Protein AF-A0A954Y5X5-F1 (afdb_monomer_lite)

Radius of gyration: 11.71 Å; chains: 1; bounding box: 29×25×27 Å

Sequence (68 aa):
AEQRITDREQVDQMLEQLDGHDADIVRMYHLEGRSYQEISRVVGMPVGSVGPALTRARAKLRGVHQPG

pLDDT: mean 78.39, std 15.23, range [38.41, 94.25]

Structure (mmCIF, N/CA/C/O backbone):
data_AF-A0A954Y5X5-F1
#
_entry.id   AF-A0A954Y5X5-F1
#
loop_
_atom_site.group_PDB
_atom_site.id
_atom_site.type_symbol
_atom_site.label_atom_id
_ato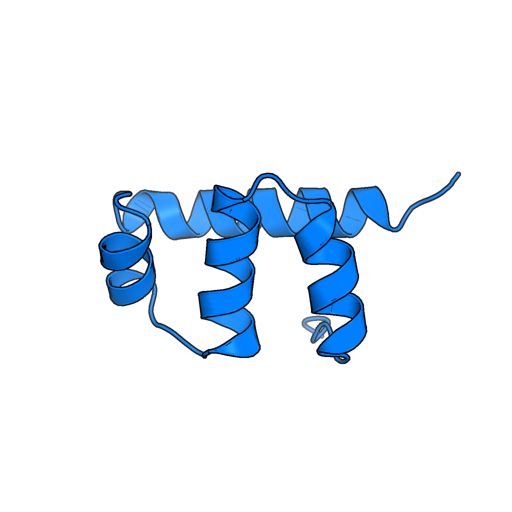m_site.label_alt_id
_atom_site.label_comp_id
_atom_site.label_asym_id
_atom_site.label_entity_id
_atom_site.label_seq_id
_atom_site.pdbx_PDB_ins_code
_atom_site.Cartn_x
_atom_site.Cartn_y
_atom_site.Cartn_z
_atom_site.occupancy
_atom_site.B_iso_or_equiv
_atom_site.auth_seq_id
_atom_site.auth_comp_id
_atom_site.auth_asym_id
_atom_site.auth_atom_id
_atom_site.pdbx_PDB_model_num
ATOM 1 N N . ALA A 1 1 ? 3.576 8.648 14.422 1.00 38.41 1 ALA A N 1
ATOM 2 C CA . ALA A 1 1 ? 2.870 7.420 14.829 1.00 38.41 1 ALA A CA 1
ATOM 3 C C . ALA A 1 1 ? 2.124 6.899 13.611 1.00 38.41 1 ALA A C 1
ATOM 5 O O . ALA A 1 1 ? 1.067 7.418 13.278 1.00 38.41 1 ALA A O 1
ATOM 6 N N . GLU A 1 2 ? 2.736 5.983 12.864 1.00 45.53 2 GLU A N 1
ATOM 7 C CA . GLU A 1 2 ? 2.079 5.328 11.732 1.00 45.53 2 GLU A CA 1
ATOM 8 C C . GLU A 1 2 ? 0.932 4.496 12.298 1.00 45.53 2 GLU A C 1
ATOM 10 O O . GLU A 1 2 ? 1.165 3.544 13.041 1.00 45.53 2 GLU A O 1
ATOM 15 N N . GLN A 1 3 ? -0.301 4.931 12.034 1.00 47.81 3 GLN A N 1
ATOM 16 C CA . GLN A 1 3 ? -1.518 4.229 12.420 1.00 47.81 3 GLN A CA 1
ATOM 17 C C . GLN A 1 3 ? -1.451 2.816 11.837 1.00 47.81 3 GLN A C 1
ATOM 19 O O . GLN A 1 3 ? -1.740 2.602 10.659 1.00 47.81 3 GLN A O 1
ATOM 24 N N . ARG A 1 4 ? -1.011 1.853 12.654 1.00 54.38 4 ARG A N 1
ATOM 25 C CA . ARG A 1 4 ? -1.233 0.437 12.391 1.00 54.38 4 ARG A CA 1
ATOM 26 C C . ARG A 1 4 ? -2.738 0.296 12.341 1.00 54.38 4 ARG A C 1
ATOM 28 O O . ARG A 1 4 ? -3.411 0.540 13.340 1.00 54.38 4 ARG A O 1
ATOM 35 N N . ILE A 1 5 ? -3.259 -0.015 11.168 1.00 56.97 5 ILE A N 1
ATOM 36 C CA . ILE A 1 5 ? -4.638 -0.447 11.015 1.00 56.97 5 ILE A CA 1
ATOM 37 C C . ILE A 1 5 ? -4.683 -1.759 11.810 1.00 56.97 5 ILE A C 1
ATOM 39 O O . ILE A 1 5 ? -4.122 -2.759 11.376 1.00 56.97 5 ILE A O 1
ATOM 43 N N . THR A 1 6 ? -5.098 -1.675 13.077 1.00 54.62 6 THR A N 1
ATOM 44 C CA . THR A 1 6 ? -4.717 -2.654 14.115 1.00 54.62 6 THR A CA 1
ATOM 45 C C . THR A 1 6 ? -5.610 -3.889 14.110 1.00 54.62 6 THR A C 1
ATOM 47 O O . THR A 1 6 ? -5.203 -4.923 14.625 1.00 54.62 6 THR A O 1
ATOM 50 N N . ASP A 1 7 ? -6.749 -3.857 13.428 1.00 62.84 7 ASP A N 1
ATOM 51 C CA . ASP A 1 7 ? -7.675 -4.980 13.431 1.00 62.84 7 ASP A CA 1
ATOM 52 C C . ASP A 1 7 ? -7.809 -5.578 12.042 1.00 62.84 7 ASP A C 1
ATOM 54 O O . ASP A 1 7 ? -8.362 -4.971 11.127 1.00 62.84 7 ASP A O 1
ATOM 58 N N . ARG A 1 8 ? -7.298 -6.802 11.898 1.00 65.81 8 ARG A N 1
ATOM 59 C CA . ARG A 1 8 ? -7.416 -7.625 10.689 1.00 65.81 8 ARG A CA 1
ATOM 60 C C . ARG A 1 8 ? -8.856 -7.688 10.174 1.00 65.81 8 ARG A C 1
ATOM 62 O O . ARG A 1 8 ? -9.045 -7.676 8.968 1.00 65.81 8 ARG A O 1
ATOM 69 N N . GLU A 1 9 ? -9.841 -7.687 11.070 1.00 67.38 9 GLU A N 1
ATOM 70 C CA . GLU A 1 9 ? -11.267 -7.696 10.720 1.00 67.38 9 GLU A CA 1
ATOM 71 C C . GLU A 1 9 ? -11.758 -6.360 10.153 1.00 67.38 9 GLU A C 1
ATOM 73 O O . GLU A 1 9 ? -12.551 -6.342 9.214 1.00 67.38 9 GLU A O 1
ATOM 78 N N . GLN A 1 10 ? -11.268 -5.234 10.683 1.00 67.44 10 GLN A N 1
ATOM 79 C CA . GLN A 1 10 ? -11.561 -3.925 10.101 1.00 67.44 10 GLN A CA 1
ATOM 80 C C . GLN A 1 10 ? -10.866 -3.761 8.756 1.00 67.44 10 GLN A C 1
ATOM 82 O O . GLN A 1 10 ?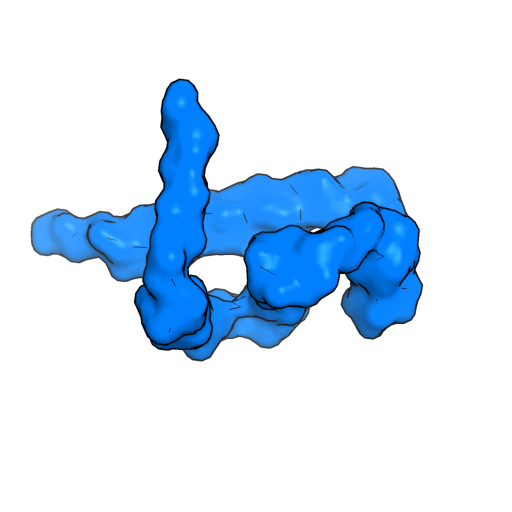 -11.467 -3.237 7.825 1.00 67.44 10 GLN A O 1
ATOM 87 N N . VAL A 1 11 ? -9.627 -4.247 8.631 1.00 72.06 11 VAL A N 1
ATOM 88 C CA . VAL A 1 11 ? -8.941 -4.295 7.340 1.00 72.06 11 VAL A CA 1
ATOM 89 C C . VAL A 1 11 ? -9.788 -5.088 6.350 1.00 72.06 11 VAL A C 1
ATOM 91 O O . VAL A 1 11 ? -10.095 -4.538 5.305 1.00 72.06 11 VAL A O 1
ATOM 94 N N . ASP A 1 12 ? -10.227 -6.304 6.681 1.00 76.00 12 ASP A N 1
ATOM 95 C CA . ASP A 1 12 ? -11.011 -7.148 5.766 1.00 76.00 12 ASP A CA 1
ATOM 96 C C . ASP A 1 12 ? -12.290 -6.451 5.279 1.00 76.00 12 ASP A C 1
ATOM 98 O O . ASP A 1 12 ? -12.476 -6.283 4.077 1.00 76.00 12 ASP A O 1
ATOM 102 N N . GLN A 1 13 ? -13.105 -5.911 6.192 1.00 76.19 13 GLN A N 1
ATOM 103 C CA . GLN A 1 13 ? -14.332 -5.191 5.819 1.00 76.19 13 GLN A CA 1
ATOM 104 C C . GLN A 1 13 ? -14.062 -3.956 4.950 1.00 76.19 13 GLN A C 1
ATOM 106 O O . GLN A 1 13 ? -14.844 -3.617 4.062 1.00 76.19 13 GLN A O 1
ATOM 111 N N . MET A 1 14 ? -12.955 -3.252 5.196 1.00 72.94 14 MET A N 1
ATOM 112 C CA . MET A 1 14 ? -12.580 -2.095 4.386 1.00 72.94 14 MET A CA 1
ATOM 113 C C . MET A 1 14 ? -11.976 -2.512 3.032 1.00 72.94 14 MET A C 1
ATOM 115 O O . MET A 1 14 ? -12.117 -1.779 2.053 1.00 72.94 14 MET A O 1
ATOM 119 N N . LEU A 1 15 ? -11.322 -3.676 2.960 1.00 77.62 15 LEU A N 1
ATOM 120 C CA . LEU A 1 15 ? -10.822 -4.278 1.724 1.00 77.62 15 LEU A CA 1
ATOM 121 C C . LEU A 1 15 ? -11.969 -4.758 0.827 1.00 77.62 15 LEU A C 1
ATOM 123 O O . LEU A 1 15 ? -11.866 -4.607 -0.386 1.00 77.62 15 LEU A O 1
ATOM 127 N N . GLU A 1 16 ? -13.072 -5.258 1.394 1.00 78.75 16 GLU A N 1
ATOM 128 C CA . GLU A 1 16 ? -14.283 -5.622 0.636 1.00 78.75 16 GLU A CA 1
ATOM 129 C C . GLU A 1 16 ? -14.895 -4.430 -0.122 1.00 78.75 16 GLU A C 1
ATOM 131 O O . GLU A 1 16 ? -15.558 -4.613 -1.140 1.00 78.75 16 GLU A O 1
ATOM 136 N N . GLN A 1 17 ? -14.657 -3.202 0.352 1.00 75.06 17 GLN A N 1
ATOM 137 C CA . GLN A 1 17 ? -15.134 -1.958 -0.269 1.00 75.06 17 GLN A CA 1
ATOM 138 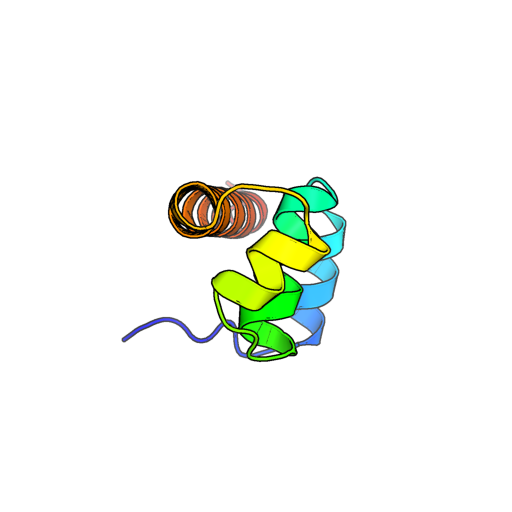C C . GLN A 1 17 ? -14.144 -1.366 -1.291 1.00 75.06 17 GLN A C 1
ATOM 140 O O . GLN A 1 17 ? -14.454 -0.374 -1.954 1.00 75.06 17 GLN A O 1
ATOM 145 N N . LEU A 1 18 ? -12.935 -1.924 -1.409 1.00 77.06 18 LEU A N 1
ATOM 146 C CA . LEU A 1 18 ? -11.933 -1.507 -2.389 1.00 77.06 18 LEU A CA 1
ATOM 147 C C . LEU A 1 18 ? -12.075 -2.299 -3.693 1.00 77.06 18 LEU A C 1
ATOM 149 O O . LEU A 1 18 ? -12.400 -3.483 -3.694 1.00 77.06 18 LEU A O 1
ATOM 153 N N . ASP A 1 19 ? -11.701 -1.670 -4.810 1.00 71.69 19 ASP A N 1
ATOM 154 C CA . ASP A 1 19 ? -11.458 -2.398 -6.058 1.00 71.69 19 ASP A CA 1
ATOM 155 C C . ASP A 1 19 ? -10.412 -3.499 -5.811 1.00 71.69 19 ASP A C 1
ATOM 157 O O . ASP A 1 19 ? -9.350 -3.226 -5.242 1.00 71.69 19 ASP A O 1
ATOM 161 N N . GLY A 1 20 ? -10.686 -4.730 -6.257 1.00 77.56 20 GLY A N 1
ATOM 162 C CA . GLY A 1 20 ? -9.930 -5.927 -5.850 1.00 77.56 20 GLY A CA 1
ATOM 163 C C . GLY A 1 20 ? -8.407 -5.827 -6.008 1.00 77.56 20 GLY A C 1
ATOM 164 O O . GLY A 1 20 ? -7.666 -6.353 -5.185 1.00 77.56 20 GLY A O 1
ATOM 165 N N . HIS A 1 21 ? -7.921 -5.074 -7.000 1.00 82.31 21 HIS A N 1
ATOM 166 C CA . HIS A 1 21 ? -6.485 -4.856 -7.224 1.00 82.31 21 HIS A CA 1
ATOM 167 C C . HIS A 1 21 ? -5.830 -3.995 -6.131 1.00 82.31 21 HIS A C 1
ATOM 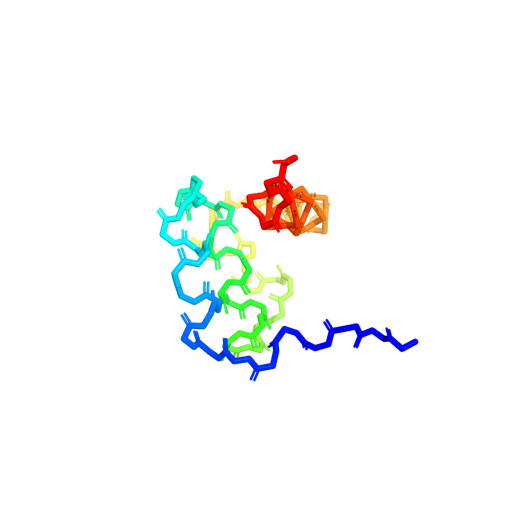169 O O . HIS A 1 21 ? -4.740 -4.312 -5.661 1.00 82.31 21 HIS A O 1
ATOM 175 N N . ASP A 1 22 ? -6.508 -2.933 -5.686 1.00 84.00 22 ASP A N 1
ATOM 176 C CA . ASP A 1 22 ? -6.040 -2.075 -4.590 1.00 84.00 22 ASP A CA 1
ATOM 177 C C . ASP A 1 22 ? -6.155 -2.812 -3.243 1.00 84.00 22 ASP A C 1
ATOM 179 O O . ASP A 1 22 ? -5.276 -2.684 -2.384 1.00 84.00 22 ASP A O 1
ATOM 183 N N . ALA A 1 23 ? -7.211 -3.616 -3.079 1.00 86.31 23 ALA A N 1
ATOM 184 C CA . ALA A 1 23 ? -7.428 -4.428 -1.889 1.00 86.31 23 ALA A CA 1
ATOM 185 C C . ALA A 1 23 ? -6.320 -5.477 -1.696 1.00 86.31 23 ALA A C 1
ATOM 187 O O . ALA A 1 23 ? -5.716 -5.578 -0.624 1.00 86.31 23 ALA A O 1
ATOM 188 N N . ASP A 1 24 ? -5.989 -6.210 -2.760 1.00 88.69 24 ASP A N 1
ATOM 189 C CA . ASP A 1 24 ? -4.953 -7.239 -2.741 1.00 88.69 24 ASP A CA 1
ATOM 190 C C . ASP A 1 24 ? -3.573 -6.673 -2.391 1.00 88.69 24 ASP A C 1
ATOM 192 O O . ASP A 1 24 ? -2.837 -7.271 -1.603 1.00 88.69 24 ASP A O 1
ATOM 196 N N . ILE A 1 25 ? -3.227 -5.491 -2.909 1.00 89.31 25 ILE A N 1
ATOM 197 C CA . ILE A 1 25 ? -1.958 -4.816 -2.595 1.00 89.31 25 ILE A CA 1
ATOM 198 C C . ILE A 1 25 ? -1.856 -4.499 -1.097 1.00 89.31 25 ILE A C 1
ATOM 200 O O . ILE A 1 25 ? -0.821 -4.747 -0.473 1.00 89.31 25 ILE A O 1
ATOM 204 N N . VAL A 1 26 ? -2.921 -3.950 -0.506 1.00 86.94 26 VAL A N 1
ATOM 205 C CA . VAL A 1 26 ? -2.958 -3.599 0.922 1.00 86.94 26 VAL A CA 1
ATOM 206 C C . VAL A 1 26 ? -2.913 -4.856 1.785 1.00 86.94 26 VAL A C 1
ATOM 208 O O . VAL A 1 26 ? -2.144 -4.885 2.747 1.00 86.94 26 VAL A O 1
ATOM 211 N N . ARG A 1 27 ? -3.672 -5.898 1.428 1.00 87.25 27 ARG A N 1
ATOM 212 C CA . ARG A 1 27 ? -3.663 -7.196 2.113 1.00 87.25 27 ARG A CA 1
ATOM 213 C C . ARG A 1 27 ? -2.275 -7.820 2.108 1.00 87.25 27 ARG A C 1
ATOM 215 O O . ARG A 1 27 ? -1.743 -8.131 3.170 1.00 87.25 27 ARG A O 1
ATOM 222 N N . MET A 1 28 ? -1.657 -7.946 0.937 1.00 89.81 28 MET A N 1
ATOM 223 C CA . MET A 1 28 ? -0.334 -8.553 0.822 1.00 89.81 28 MET A CA 1
ATOM 224 C C . MET A 1 28 ? 0.726 -7.783 1.611 1.00 89.81 28 MET A C 1
ATOM 226 O O . MET A 1 28 ? 1.613 -8.389 2.203 1.00 89.81 28 MET A O 1
ATOM 230 N N . TYR A 1 29 ? 0.638 -6.455 1.663 1.00 89.25 29 TYR A N 1
ATOM 231 C CA . TYR A 1 29 ? 1.602 -5.652 2.409 1.00 89.25 29 TYR A CA 1
ATOM 232 C C . TYR A 1 29 ? 1.373 -5.683 3.926 1.00 89.25 29 TYR A C 1
ATOM 234 O O . TYR A 1 29 ? 2.316 -5.897 4.683 1.00 89.25 29 TYR A O 1
ATOM 242 N N . HIS A 1 30 ? 0.138 -5.462 4.385 1.00 83.56 30 HIS A N 1
ATOM 243 C CA . HIS A 1 30 ? -0.165 -5.305 5.815 1.00 83.56 30 HIS A CA 1
ATOM 244 C C . HIS A 1 30 ? -0.490 -6.616 6.525 1.00 83.56 30 HIS A C 1
ATOM 246 O O . HIS A 1 30 ? -0.120 -6.774 7.684 1.00 83.56 30 HIS A O 1
ATOM 252 N N . LEU A 1 31 ? -1.188 -7.538 5.857 1.00 83.31 31 LEU A N 1
ATOM 253 C CA . LEU A 1 31 ? -1.618 -8.810 6.446 1.00 83.31 31 LEU A CA 1
ATOM 254 C C . LEU A 1 31 ? -0.614 -9.936 6.180 1.00 83.31 31 LEU A C 1
ATOM 256 O O . LEU A 1 31 ? -0.398 -10.769 7.056 1.00 83.31 31 LEU A O 1
ATOM 260 N N . GLU A 1 32 ? 0.016 -9.957 5.002 1.00 87.88 32 GLU A N 1
ATOM 261 C CA . GLU A 1 32 ? 0.997 -10.995 4.638 1.00 87.88 32 GLU A CA 1
ATOM 262 C C . GLU A 1 32 ? 2.460 -10.547 4.796 1.00 87.88 32 GLU A C 1
ATOM 264 O O . GLU A 1 32 ? 3.357 -11.386 4.756 1.00 87.88 32 GLU A O 1
ATOM 269 N N . GLY A 1 33 ? 2.730 -9.248 4.976 1.00 88.31 33 GLY A N 1
ATOM 270 C CA . GLY A 1 33 ? 4.093 -8.727 5.139 1.00 88.31 33 GLY A CA 1
ATOM 271 C C . GLY A 1 33 ? 4.974 -8.848 3.890 1.00 88.31 33 GLY A C 1
ATOM 272 O O . GLY A 1 33 ? 6.200 -8.880 4.007 1.00 88.31 33 GLY A O 1
ATOM 273 N N . ARG A 1 34 ? 4.378 -8.939 2.694 1.00 91.56 34 ARG A N 1
ATOM 274 C CA . ARG A 1 34 ? 5.114 -9.114 1.436 1.00 91.56 34 ARG A CA 1
ATOM 275 C C . ARG A 1 34 ? 5.906 -7.876 1.038 1.00 91.56 34 ARG A C 1
ATOM 277 O O . ARG A 1 34 ? 5.489 -6.733 1.238 1.00 91.56 34 ARG A O 1
ATOM 284 N N . SER A 1 35 ? 7.028 -8.115 0.370 1.00 92.50 35 SER A N 1
ATOM 285 C CA . SER A 1 35 ? 7.834 -7.067 -0.251 1.00 92.50 35 SER A CA 1
ATOM 286 C C . SER A 1 35 ? 7.167 -6.493 -1.507 1.00 92.50 35 SER A C 1
ATOM 288 O O . SER A 1 35 ? 6.353 -7.139 -2.170 1.00 92.50 35 SER A O 1
ATOM 290 N N . TYR A 1 36 ? 7.574 -5.286 -1.912 1.00 91.94 36 TYR A N 1
ATOM 291 C CA . TYR A 1 36 ? 7.057 -4.655 -3.135 1.00 91.94 36 TYR A CA 1
ATOM 292 C C . TYR A 1 36 ? 7.338 -5.479 -4.399 1.00 91.94 36 TYR A C 1
ATOM 294 O O . TYR A 1 36 ? 6.565 -5.424 -5.352 1.00 91.94 36 TYR A O 1
ATOM 302 N N . GLN A 1 37 ? 8.423 -6.259 -4.416 1.00 93.88 37 GLN A N 1
ATOM 303 C CA . GLN A 1 37 ? 8.756 -7.139 -5.537 1.00 93.88 37 GLN A CA 1
ATOM 304 C C . GLN A 1 37 ? 7.798 -8.328 -5.639 1.00 93.88 37 GLN A C 1
ATOM 306 O O . GLN A 1 37 ? 7.374 -8.687 -6.737 1.00 93.88 37 GLN A O 1
ATOM 311 N N . GLU A 1 38 ? 7.434 -8.926 -4.507 1.00 93.56 38 GLU A N 1
ATOM 312 C CA . GLU A 1 38 ? 6.471 -10.027 -4.468 1.00 93.56 38 GLU A CA 1
ATOM 313 C C . GLU A 1 38 ? 5.072 -9.545 -4.835 1.00 93.56 38 GLU A C 1
ATOM 315 O O . GLU A 1 38 ? 4.422 -10.162 -5.674 1.00 93.56 38 GLU A O 1
ATOM 320 N N . ILE A 1 39 ? 4.650 -8.400 -4.289 1.00 92.12 39 ILE A N 1
ATOM 321 C CA . ILE A 1 39 ? 3.367 -7.773 -4.630 1.00 92.12 39 ILE A CA 1
ATOM 322 C C . ILE A 1 39 ? 3.311 -7.485 -6.132 1.00 92.12 39 ILE A C 1
ATOM 324 O O . ILE A 1 39 ? 2.363 -7.875 -6.801 1.00 92.12 39 ILE A O 1
ATOM 328 N N . SER A 1 40 ? 4.359 -6.873 -6.687 1.00 92.31 40 SER A N 1
ATOM 329 C CA . SER A 1 40 ? 4.475 -6.605 -8.125 1.00 92.31 40 SER A CA 1
ATOM 330 C C . SER A 1 40 ? 4.280 -7.863 -8.977 1.00 92.31 40 SER A C 1
ATOM 332 O O . SER A 1 40 ? 3.529 -7.825 -9.952 1.00 92.31 40 SER A O 1
ATOM 334 N N . ARG A 1 41 ? 4.901 -8.987 -8.594 1.00 93.06 41 ARG A N 1
ATOM 335 C CA . ARG A 1 41 ? 4.755 -10.266 -9.306 1.00 93.06 41 ARG A CA 1
ATOM 336 C C . ARG A 1 41 ? 3.350 -10.848 -9.214 1.00 93.06 41 ARG A C 1
ATOM 338 O O . ARG A 1 41 ? 2.865 -11.358 -10.216 1.00 93.06 41 ARG A O 1
ATOM 345 N N . VAL A 1 42 ? 2.722 -10.794 -8.042 1.00 91.81 42 VAL A N 1
ATOM 346 C CA . VAL A 1 42 ? 1.380 -11.361 -7.828 1.00 91.81 42 VAL A CA 1
ATOM 347 C C . VAL A 1 42 ? 0.317 -10.535 -8.551 1.00 91.81 42 VAL A C 1
ATOM 349 O O . VAL A 1 42 ? -0.551 -11.079 -9.222 1.00 91.81 42 VAL A O 1
ATOM 352 N N . VAL A 1 43 ? 0.416 -9.213 -8.442 1.00 88.62 43 VAL A N 1
ATOM 353 C CA . VAL A 1 43 ? -0.564 -8.248 -8.957 1.00 88.62 43 VAL A CA 1
ATOM 354 C C . VAL A 1 43 ? -0.372 -7.979 -10.458 1.00 88.62 43 VAL A C 1
ATOM 356 O O . VAL A 1 43 ? -1.274 -7.476 -11.128 1.00 88.62 43 VAL A O 1
ATOM 359 N N . GLY A 1 44 ? 0.803 -8.309 -11.003 1.00 90.75 44 GLY A N 1
ATOM 360 C CA . GLY A 1 44 ? 1.140 -8.097 -12.411 1.00 90.75 44 GLY A CA 1
ATOM 361 C C . GLY A 1 44 ? 1.437 -6.636 -12.762 1.00 90.75 44 GLY A C 1
ATOM 362 O O . GLY A 1 44 ? 1.301 -6.244 -13.918 1.00 90.75 44 GLY A O 1
ATOM 363 N N . MET A 1 45 ? 1.834 -5.816 -11.783 1.00 89.75 45 MET A N 1
ATOM 364 C CA . MET A 1 45 ? 2.184 -4.405 -11.991 1.00 89.75 45 MET A CA 1
ATOM 365 C C . MET A 1 45 ? 3.674 -4.142 -11.754 1.00 89.75 45 MET A C 1
ATOM 367 O O . MET A 1 45 ? 4.301 -4.889 -11.008 1.00 89.75 45 MET A O 1
ATOM 371 N N . PRO A 1 46 ? 4.267 -3.073 -12.311 1.00 94.12 46 PRO A N 1
ATOM 372 C CA . PRO A 1 46 ? 5.658 -2.720 -12.032 1.00 94.12 46 PRO A CA 1
ATOM 373 C C . PRO A 1 46 ? 5.901 -2.408 -10.549 1.00 94.12 46 PRO A C 1
ATOM 375 O O . PRO A 1 46 ? 5.093 -1.733 -9.914 1.00 94.12 46 PRO A O 1
ATOM 378 N N . VAL A 1 47 ? 7.063 -2.799 -10.011 1.00 94.25 47 VAL A N 1
ATOM 379 C CA . VAL A 1 47 ? 7.466 -2.502 -8.617 1.00 94.25 47 VAL A CA 1
ATOM 380 C C . VAL A 1 47 ? 7.386 -1.002 -8.306 1.00 94.25 47 VAL A C 1
ATOM 382 O O . VAL A 1 47 ? 6.899 -0.614 -7.247 1.00 94.25 47 VAL A O 1
ATOM 385 N N . GLY A 1 48 ? 7.790 -0.142 -9.249 1.00 93.50 48 GLY A N 1
ATOM 386 C CA . GLY A 1 48 ? 7.700 1.317 -9.102 1.00 93.50 48 GLY A CA 1
ATOM 387 C C . GLY A 1 48 ? 6.264 1.854 -9.007 1.00 93.50 48 GLY A C 1
ATOM 388 O O . GLY A 1 48 ? 6.051 2.952 -8.501 1.00 93.50 48 GLY A O 1
ATOM 389 N N . SER A 1 49 ? 5.274 1.075 -9.448 1.00 91.25 49 SER A N 1
ATOM 390 C CA . SER A 1 49 ? 3.848 1.406 -9.362 1.00 91.25 49 SER A CA 1
ATOM 391 C C . SER A 1 49 ? 3.191 0.901 -8.074 1.00 91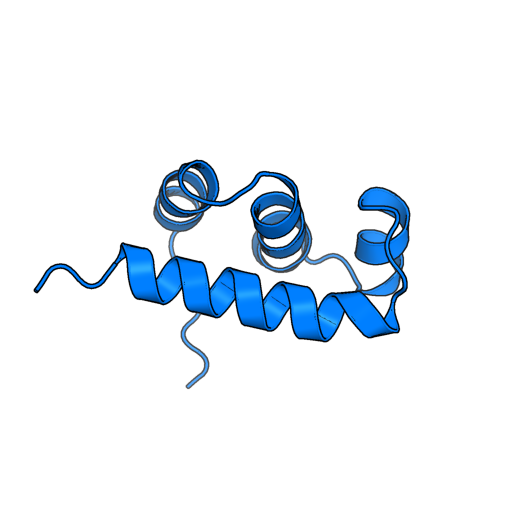.25 49 SER A C 1
ATOM 393 O O . SER A 1 49 ? 2.138 1.425 -7.709 1.00 91.25 49 SER A O 1
ATOM 395 N N . VAL A 1 50 ? 3.822 -0.041 -7.357 1.00 91.06 50 VAL A N 1
ATOM 396 C CA . VAL A 1 50 ? 3.301 -0.598 -6.096 1.00 91.06 50 VAL A CA 1
ATOM 397 C C . VAL A 1 50 ? 3.168 0.491 -5.037 1.00 91.06 50 VAL A C 1
ATOM 399 O O . VAL A 1 50 ? 2.108 0.621 -4.442 1.00 91.06 50 VAL A O 1
ATOM 402 N N . GLY A 1 51 ? 4.191 1.331 -4.842 1.00 89.00 51 GLY A N 1
ATOM 403 C CA . GLY A 1 51 ? 4.145 2.431 -3.867 1.00 89.00 51 GLY A CA 1
ATOM 404 C C . GLY A 1 51 ? 2.964 3.393 -4.093 1.00 89.00 51 GLY A C 1
ATOM 405 O O . GLY A 1 51 ? 2.146 3.567 -3.188 1.00 89.00 51 GLY A O 1
ATOM 406 N N . PRO A 1 52 ? 2.816 3.983 -5.297 1.00 90.75 52 PRO A N 1
ATOM 407 C CA . PRO A 1 52 ? 1.660 4.811 -5.637 1.00 90.75 52 PRO A CA 1
ATOM 408 C C . PRO A 1 52 ? 0.310 4.095 -5.498 1.00 90.75 52 PRO A C 1
ATOM 410 O O . PRO A 1 52 ? -0.644 4.706 -5.019 1.00 90.75 52 PRO A O 1
ATOM 413 N N . ALA A 1 53 ? 0.213 2.820 -5.891 1.00 88.56 53 ALA A N 1
ATOM 414 C CA . ALA A 1 53 ? -1.012 2.036 -5.728 1.00 88.56 53 ALA A CA 1
ATOM 415 C C . ALA A 1 53 ? -1.372 1.853 -4.246 1.00 88.56 53 ALA A C 1
ATOM 417 O O . ALA A 1 53 ? -2.505 2.101 -3.850 1.00 88.56 53 ALA A O 1
ATOM 418 N N . LEU A 1 54 ? -0.384 1.558 -3.402 1.00 87.06 54 LEU A N 1
ATOM 419 C CA . LEU A 1 54 ? -0.549 1.396 -1.959 1.00 87.06 54 LEU A CA 1
ATOM 420 C C . LEU A 1 54 ? -0.999 2.702 -1.287 1.00 87.06 54 LEU A C 1
ATOM 422 O O . LEU A 1 54 ? -1.873 2.688 -0.420 1.00 87.06 54 LEU A O 1
ATOM 426 N N . THR A 1 55 ? -0.462 3.846 -1.722 1.00 87.19 55 THR A N 1
ATOM 427 C CA . THR A 1 55 ? -0.919 5.172 -1.278 1.00 87.19 55 THR A CA 1
ATOM 428 C C . THR A 1 55 ? -2.370 5.435 -1.676 1.00 87.19 55 THR A C 1
ATOM 430 O O . THR A 1 55 ? -3.152 5.880 -0.835 1.00 87.19 55 THR A O 1
ATOM 433 N N . ARG A 1 56 ? -2.758 5.141 -2.926 1.00 85.56 56 ARG A N 1
ATOM 434 C CA . ARG A 1 56 ? -4.149 5.305 -3.389 1.00 85.56 56 ARG A CA 1
ATOM 435 C C . ARG A 1 56 ? -5.109 4.394 -2.632 1.00 85.56 56 ARG A C 1
ATOM 437 O O . ARG A 1 56 ? -6.136 4.873 -2.163 1.00 85.56 56 ARG A O 1
ATOM 444 N N . ALA A 1 57 ? -4.750 3.127 -2.456 1.00 85.06 57 ALA A N 1
ATOM 445 C CA . ALA A 1 57 ? -5.545 2.161 -1.712 1.00 85.06 57 ALA A CA 1
ATOM 446 C C . ALA A 1 57 ? -5.744 2.610 -0.253 1.00 85.06 57 ALA A C 1
ATOM 448 O O . ALA A 1 57 ? -6.869 2.655 0.233 1.00 85.06 57 ALA A O 1
ATOM 449 N N . ARG A 1 58 ? -4.684 3.082 0.425 1.00 81.44 58 ARG A N 1
ATOM 450 C CA . ARG A 1 58 ? -4.786 3.681 1.773 1.00 81.44 58 ARG A CA 1
ATOM 451 C C . A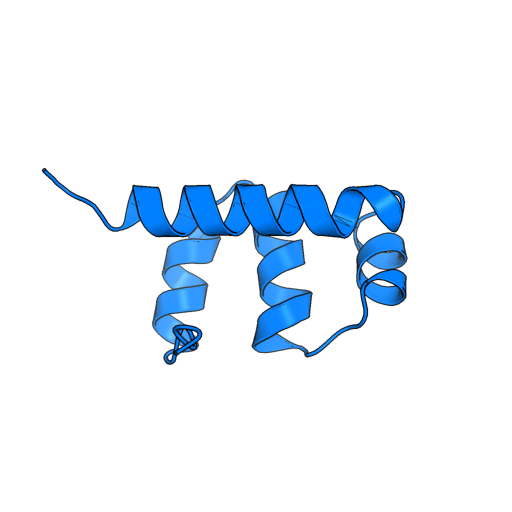RG A 1 58 ? -5.660 4.936 1.814 1.00 81.44 58 ARG A C 1
ATOM 453 O O . ARG A 1 58 ? -6.381 5.140 2.788 1.00 81.44 58 ARG A O 1
ATOM 460 N N . ALA A 1 59 ? -5.582 5.791 0.795 1.00 82.38 59 ALA A N 1
ATOM 461 C CA . ALA A 1 59 ? -6.411 6.990 0.710 1.00 82.38 59 ALA A CA 1
ATOM 462 C C . ALA A 1 59 ? -7.896 6.636 0.544 1.00 82.38 59 ALA A C 1
ATOM 464 O O . ALA A 1 59 ? -8.725 7.196 1.258 1.00 82.38 59 ALA A O 1
ATOM 465 N N . LYS A 1 60 ? -8.214 5.661 -0.319 1.00 78.75 60 LYS A N 1
ATOM 466 C CA . LYS A 1 60 ? -9.564 5.103 -0.461 1.00 78.75 60 LYS A CA 1
ATOM 467 C C . LYS A 1 60 ? -10.059 4.543 0.876 1.00 78.75 60 LYS A C 1
ATOM 469 O O . LYS A 1 60 ? -11.099 4.990 1.335 1.00 78.75 60 LYS A O 1
ATOM 474 N N . LEU A 1 61 ? -9.272 3.700 1.556 1.00 76.38 61 LEU A N 1
ATOM 475 C CA . LEU A 1 61 ? -9.606 3.127 2.875 1.00 76.38 61 LEU A CA 1
ATOM 476 C C . LEU A 1 61 ? -9.947 4.192 3.923 1.00 76.38 61 LEU A C 1
ATOM 478 O O . LEU A 1 61 ? -10.947 4.072 4.626 1.00 76.38 61 LEU A O 1
ATOM 482 N N . ARG A 1 62 ? -9.144 5.260 4.012 1.00 75.88 62 ARG A N 1
ATOM 483 C CA . ARG A 1 62 ? -9.429 6.384 4.919 1.00 75.88 62 ARG A CA 1
ATOM 484 C C . ARG A 1 62 ? -10.690 7.152 4.524 1.00 75.88 62 ARG A C 1
ATOM 486 O O . ARG A 1 62 ? -11.396 7.614 5.409 1.00 75.88 62 ARG A O 1
ATOM 493 N N . GLY A 1 63 ? -10.957 7.287 3.225 1.00 71.94 63 GLY A N 1
ATOM 494 C CA . GLY A 1 63 ? -12.154 7.945 2.703 1.00 71.94 63 GLY A CA 1
ATOM 495 C C . GLY A 1 63 ? -13.442 7.160 2.958 1.00 71.94 63 GLY A C 1
ATOM 496 O O . GLY A 1 63 ? -14.456 7.777 3.259 1.00 71.94 63 GLY A O 1
ATOM 497 N N . VAL A 1 64 ? -13.406 5.818 2.916 1.00 62.41 64 VAL A N 1
ATOM 498 C CA . VAL A 1 64 ? -14.587 4.981 3.226 1.00 62.41 64 VAL A CA 1
ATOM 499 C C . VAL A 1 64 ? -14.999 5.114 4.700 1.00 62.41 64 VAL A C 1
ATOM 501 O O . VAL A 1 64 ? -16.176 5.016 5.025 1.00 62.41 64 VAL A O 1
ATOM 504 N N . HIS A 1 65 ? -14.044 5.379 5.599 1.00 52.88 65 HIS A N 1
ATOM 505 C CA . HIS A 1 65 ? -14.291 5.513 7.040 1.00 52.88 65 HIS A CA 1
ATOM 506 C C . HIS A 1 65 ? -14.615 6.946 7.502 1.00 52.88 65 HIS A C 1
ATOM 508 O O . HIS A 1 65 ? -14.674 7.196 8.704 1.00 52.88 65 HIS A O 1
ATOM 514 N N . GLN A 1 66 ? -14.830 7.899 6.590 1.00 39.50 66 GLN A N 1
ATOM 515 C CA . GLN A 1 66 ? -15.307 9.230 6.967 1.00 39.50 66 GLN A CA 1
ATOM 516 C C . GLN A 1 66 ? -16.747 9.434 6.481 1.00 39.50 66 GLN A C 1
ATOM 518 O O . GLN A 1 66 ? -16.954 10.020 5.417 1.00 39.50 66 GLN A O 1
ATOM 523 N N . PRO A 1 67 ? -17.758 8.966 7.239 1.00 43.94 67 PRO A N 1
ATOM 524 C CA . PRO A 1 67 ? -19.087 9.529 7.102 1.00 43.94 67 PRO A CA 1
ATOM 525 C C . PRO A 1 67 ? -19.011 10.990 7.569 1.00 43.94 67 PRO A C 1
ATOM 527 O O . PRO A 1 67 ? -18.428 11.288 8.616 1.00 43.94 67 PRO A O 1
ATOM 530 N N . GLY A 1 68 ? -19.520 11.899 6.739 1.00 42.94 68 GLY A N 1
ATOM 531 C CA . GLY A 1 68 ? -19.905 13.232 7.202 1.00 42.94 68 GLY A CA 1
ATOM 532 C C . GLY A 1 68 ? -21.060 13.145 8.188 1.00 42.94 68 GLY A C 1
ATOM 533 O O . GLY A 1 68 ? -21.859 12.189 8.064 1.00 42.94 68 GLY A O 1
#

Secondary structure (DSSP, 8-state):
-------HHHHHHHHHTS-HHHHHHHHHHHTS---HHHHHHHHTS-HHHHHHHHHHHHHHHHHHT---

Foldseek 3Di:
DPPLPPDPVLLVVLLVVDDVLLSQLLCCCRVVVDDLVVNCVVSVHDSVVSVVSPVVSVVSSVVVPDDD